Protein AF-A0A285NYA6-F1 (afdb_monomer)

Sequence (88 aa):
MYPGRKGMPNMKIQDYEKALMFTIWGQWDDLLVLMVRTNDDLLSKRIEIFLHAFHYPSKQHAVVSSHEELIQYIDHALGHTSLYALDV

Mean predicted aligned error: 9.17 Å

Organism: NCBI:txid586416

Foldseek 3Di:
DDDDPDDCPPPVLVLLVQCLVCLVVVVLVVLQVSLVVDPDVVLNVLSVQLVCCVVDVPDPCSNVVSSVVNNVVSVVVNVVVVVVVPPD

Structure (mmCIF, N/CA/C/O backbone):
data_AF-A0A285NYA6-F1
#
_entry.id   AF-A0A285NYA6-F1
#
loop_
_atom_site.group_PDB
_atom_site.id
_atom_site.type_symbol
_atom_site.label_atom_id
_atom_site.label_alt_id
_atom_site.label_comp_id
_atom_site.label_asym_id
_atom_site.label_entity_id
_atom_site.label_seq_id
_atom_site.pdbx_PDB_ins_code
_atom_site.Cartn_x
_atom_site.Cartn_y
_atom_site.Cartn_z
_atom_site.occupancy
_atom_site.B_iso_or_equiv
_atom_site.auth_seq_id
_atom_site.auth_comp_id
_atom_site.auth_asym_id
_atom_site.auth_atom_id
_atom_site.pdbx_PDB_model_num
ATOM 1 N N . MET A 1 1 ? -1.103 -8.244 -33.455 1.00 40.97 1 MET A N 1
ATOM 2 C CA . MET A 1 1 ? 0.055 -9.063 -33.037 1.00 40.97 1 MET A CA 1
ATOM 3 C C . MET A 1 1 ? 1.126 -8.098 -32.549 1.00 40.97 1 MET A C 1
ATOM 5 O O . MET A 1 1 ? 1.754 -7.451 -33.372 1.00 40.97 1 MET A O 1
ATOM 9 N N . TYR A 1 2 ? 1.227 -7.876 -31.237 1.00 40.16 2 TYR A N 1
ATOM 10 C CA . TYR A 1 2 ? 2.180 -6.913 -30.673 1.00 40.16 2 TYR A CA 1
ATOM 11 C C . TYR A 1 2 ? 3.506 -7.620 -30.359 1.00 40.16 2 TYR A C 1
ATOM 13 O O . TYR A 1 2 ? 3.476 -8.633 -29.656 1.00 40.16 2 TYR A O 1
ATOM 21 N N . PRO A 1 3 ? 4.651 -7.138 -30.874 1.00 51.22 3 PRO A N 1
ATOM 22 C CA . PRO A 1 3 ? 5.925 -7.805 -30.680 1.00 51.22 3 PRO A CA 1
ATOM 23 C C . PRO A 1 3 ? 6.542 -7.441 -29.320 1.00 51.22 3 PRO A C 1
ATOM 25 O O . PRO A 1 3 ? 6.613 -6.278 -28.941 1.00 51.22 3 PRO A O 1
ATOM 28 N N . GLY A 1 4 ? 7.006 -8.473 -28.613 1.00 45.19 4 GLY A N 1
ATOM 29 C CA . GLY A 1 4 ? 8.209 -8.465 -27.775 1.00 45.19 4 GLY A CA 1
ATOM 30 C C . GLY A 1 4 ? 8.327 -7.424 -26.659 1.00 45.19 4 GLY A C 1
ATOM 31 O O . GLY A 1 4 ? 9.047 -6.440 -26.805 1.00 45.19 4 GLY A O 1
ATOM 32 N N . ARG A 1 5 ? 7.790 -7.728 -25.468 1.00 49.78 5 ARG A N 1
ATOM 33 C CA . ARG A 1 5 ? 8.287 -7.137 -24.211 1.00 49.78 5 ARG A CA 1
ATOM 34 C C . ARG A 1 5 ? 9.609 -7.799 -23.822 1.00 49.78 5 ARG A C 1
ATOM 36 O O . ARG A 1 5 ? 9.657 -8.744 -23.040 1.00 49.78 5 ARG A O 1
ATOM 43 N N . LYS A 1 6 ? 10.685 -7.300 -24.419 1.00 48.34 6 LYS A N 1
ATOM 44 C CA . LYS A 1 6 ? 12.069 -7.544 -24.018 1.00 48.34 6 LYS A CA 1
ATOM 45 C C . LYS A 1 6 ? 12.285 -6.889 -22.644 1.00 48.34 6 LYS A C 1
ATOM 47 O O . LYS A 1 6 ? 12.369 -5.674 -22.590 1.00 48.34 6 LYS A O 1
ATOM 52 N N . GLY A 1 7 ? 12.300 -7.697 -21.576 1.00 47.50 7 GLY A N 1
ATOM 53 C CA . GLY A 1 7 ? 12.759 -7.366 -20.213 1.00 47.50 7 GLY A CA 1
ATOM 54 C C . GLY A 1 7 ? 12.103 -6.150 -19.543 1.00 47.50 7 GLY A C 1
ATOM 55 O O . GLY A 1 7 ? 12.433 -5.019 -19.867 1.00 47.50 7 GLY A O 1
ATOM 56 N N . MET A 1 8 ? 11.228 -6.356 -18.552 1.00 47.84 8 MET A N 1
ATOM 57 C CA . MET A 1 8 ? 10.674 -5.262 -17.734 1.00 47.84 8 MET A CA 1
ATOM 58 C C . MET A 1 8 ? 11.267 -5.250 -16.312 1.00 47.84 8 MET A C 1
ATOM 60 O O . MET A 1 8 ? 10.593 -5.683 -15.380 1.00 47.84 8 MET A O 1
ATOM 64 N N . PRO A 1 9 ? 12.479 -4.702 -16.101 1.00 51.31 9 PRO A N 1
ATOM 65 C CA . PRO A 1 9 ? 12.909 -4.274 -14.769 1.00 51.31 9 PRO A CA 1
ATOM 66 C C . PRO A 1 9 ? 12.086 -3.068 -14.252 1.00 51.31 9 PRO A C 1
ATOM 68 O O . PRO A 1 9 ? 12.079 -2.802 -13.058 1.00 51.31 9 PRO A O 1
ATOM 71 N N . ASN A 1 10 ? 11.304 -2.403 -15.119 1.00 53.16 10 ASN A N 1
ATOM 72 C CA . ASN A 1 10 ? 10.473 -1.232 -14.790 1.00 53.16 10 ASN A CA 1
ATOM 73 C C . ASN A 1 10 ? 9.086 -1.528 -14.188 1.00 53.16 10 ASN A C 1
ATOM 75 O O . ASN A 1 10 ? 8.385 -0.596 -13.804 1.00 53.16 10 ASN A O 1
ATOM 79 N N . MET A 1 11 ? 8.641 -2.789 -14.141 1.00 57.34 11 MET A N 1
ATOM 80 C CA . MET A 1 11 ? 7.256 -3.102 -13.750 1.00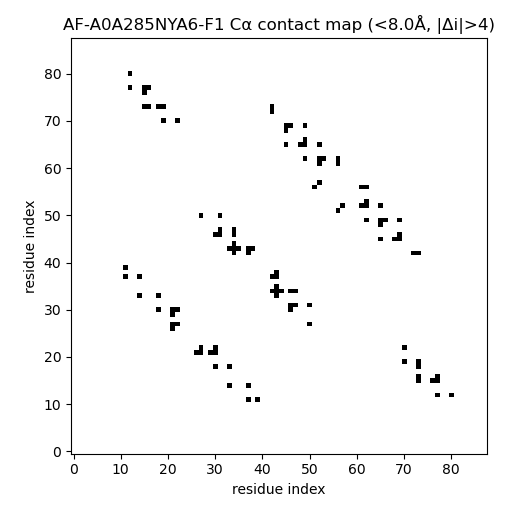 57.34 11 MET A CA 1
ATOM 81 C C . MET A 1 11 ? 7.002 -2.873 -12.251 1.00 57.34 11 MET A C 1
ATOM 83 O O . MET A 1 11 ? 5.942 -2.383 -11.882 1.00 57.34 11 MET A O 1
ATOM 87 N N . LYS A 1 12 ? 8.000 -3.159 -11.402 1.00 65.00 12 LYS A N 1
ATOM 88 C CA . LYS A 1 12 ? 7.892 -2.991 -9.944 1.00 65.00 12 LYS A CA 1
ATOM 89 C C . LYS A 1 12 ? 7.821 -1.524 -9.523 1.00 65.00 12 LYS A C 1
ATOM 91 O O . LYS A 1 12 ? 6.994 -1.167 -8.698 1.00 65.00 12 LYS A O 1
ATOM 96 N N . ILE A 1 13 ? 8.638 -0.671 -10.144 1.00 73.69 13 ILE A N 1
ATOM 97 C CA . ILE A 1 13 ? 8.673 0.774 -9.867 1.00 73.69 13 ILE A CA 1
ATOM 98 C C . ILE A 1 13 ? 7.294 1.387 -10.097 1.00 73.69 13 ILE A C 1
ATOM 100 O O . ILE A 1 13 ? 6.776 2.096 -9.241 1.00 73.69 13 ILE A O 1
ATOM 104 N N . GLN A 1 14 ? 6.671 1.036 -11.223 1.00 83.06 14 GLN A N 1
ATOM 105 C CA . GLN A 1 14 ? 5.367 1.566 -11.591 1.00 83.06 14 GLN A CA 1
ATOM 106 C C . GLN A 1 14 ? 4.260 1.137 -10.612 1.00 83.06 14 GLN A C 1
ATOM 108 O O . GLN A 1 14 ? 3.307 1.887 -10.404 1.00 83.06 14 GLN A O 1
ATOM 113 N N . ASP A 1 15 ? 4.359 -0.055 -10.019 1.00 86.06 15 ASP A N 1
ATOM 114 C CA . ASP A 1 15 ? 3.407 -0.516 -9.005 1.00 86.06 15 ASP A CA 1
ATOM 115 C C . ASP A 1 15 ? 3.584 0.254 -7.688 1.00 86.06 15 ASP A C 1
ATOM 117 O O . ASP A 1 15 ? 2.592 0.680 -7.101 1.00 86.06 15 ASP A O 1
ATOM 121 N N . TYR A 1 16 ? 4.822 0.519 -7.258 1.00 89.19 16 TYR A N 1
ATOM 122 C CA . TYR A 1 16 ? 5.095 1.323 -6.061 1.00 89.19 16 TYR A CA 1
ATOM 123 C C . TYR A 1 16 ? 4.665 2.789 -6.229 1.00 89.19 16 TYR A C 1
ATOM 125 O O . TYR A 1 16 ? 4.019 3.342 -5.340 1.00 89.19 16 TYR A O 1
ATOM 133 N N . GLU A 1 17 ? 4.943 3.410 -7.380 1.00 88.25 17 GLU A N 1
ATOM 134 C CA . GLU A 1 17 ? 4.493 4.778 -7.683 1.00 88.25 17 GLU A CA 1
ATOM 135 C C . GLU A 1 17 ? 2.963 4.884 -7.669 1.00 88.25 17 GLU A C 1
ATOM 137 O O . GLU A 1 17 ? 2.403 5.798 -7.061 1.00 88.25 17 GLU A O 1
ATOM 142 N N . LYS A 1 18 ? 2.266 3.921 -8.287 1.00 90.19 18 LYS A N 1
ATOM 143 C CA . LYS A 1 18 ? 0.798 3.858 -8.255 1.00 90.19 18 LYS A CA 1
ATOM 144 C C . LYS A 1 18 ? 0.269 3.650 -6.843 1.00 90.19 18 LYS A C 1
ATOM 146 O O . LYS A 1 18 ? -0.657 4.351 -6.450 1.00 90.19 18 LYS A O 1
ATOM 151 N N . ALA A 1 19 ? 0.858 2.729 -6.078 1.00 91.25 19 ALA A N 1
ATOM 152 C CA . ALA A 1 19 ? 0.456 2.472 -4.699 1.00 91.25 19 ALA A CA 1
ATOM 153 C C . ALA A 1 19 ? 0.570 3.741 -3.845 1.00 91.25 19 ALA A C 1
ATOM 155 O O . ALA A 1 19 ? -0.354 4.055 -3.094 1.00 91.25 19 ALA A O 1
ATOM 156 N N . LEU A 1 20 ? 1.655 4.509 -4.006 1.00 89.75 20 LEU A N 1
ATOM 157 C CA . LEU A 1 20 ? 1.848 5.777 -3.303 1.00 89.75 20 LEU A CA 1
ATOM 158 C C . LEU A 1 20 ? 0.776 6.804 -3.683 1.00 89.75 20 LEU A C 1
ATOM 160 O O . LEU A 1 20 ? 0.156 7.401 -2.805 1.00 89.75 20 LEU A O 1
ATOM 164 N N . MET A 1 21 ? 0.531 6.987 -4.982 1.00 89.81 21 MET A N 1
ATOM 165 C CA . MET A 1 21 ? -0.468 7.939 -5.484 1.00 89.81 21 MET A CA 1
ATOM 166 C C . MET A 1 21 ? -1.878 7.600 -5.003 1.00 89.81 21 MET A C 1
ATOM 168 O O . MET A 1 21 ? -2.570 8.470 -4.474 1.00 89.81 21 MET A O 1
ATOM 172 N N . PHE A 1 22 ? -2.285 6.334 -5.108 1.00 92.12 22 PHE A N 1
ATOM 173 C CA . PHE A 1 22 ? -3.594 5.883 -4.634 1.00 92.12 22 PHE A CA 1
ATOM 174 C C . PHE A 1 22 ? -3.746 6.055 -3.123 1.00 92.12 22 PHE A C 1
ATOM 176 O O . PHE A 1 22 ? -4.816 6.443 -2.662 1.00 92.12 22 PHE A O 1
ATOM 183 N N . THR A 1 23 ? -2.672 5.840 -2.361 1.00 89.12 23 THR A N 1
ATOM 184 C CA . THR A 1 23 ? -2.674 6.029 -0.906 1.00 89.12 23 THR A CA 1
ATOM 185 C C . THR A 1 23 ? -2.840 7.504 -0.525 1.00 89.12 23 THR A C 1
ATOM 187 O O . THR A 1 23 ? -3.676 7.826 0.314 1.00 89.12 23 THR A O 1
ATOM 190 N N . ILE A 1 24 ? -2.121 8.421 -1.185 1.00 87.50 24 ILE A N 1
ATOM 191 C CA . ILE A 1 24 ? -2.211 9.870 -0.919 1.00 87.50 24 ILE A CA 1
ATOM 192 C C . ILE A 1 24 ? -3.584 10.434 -1.306 1.00 87.50 24 ILE A C 1
ATOM 194 O O . ILE A 1 24 ? -4.126 11.284 -0.600 1.00 87.50 24 ILE A O 1
ATOM 198 N N . TRP A 1 25 ? -4.152 9.982 -2.425 1.00 89.31 25 TRP A N 1
ATOM 199 C CA . TRP A 1 25 ? -5.461 10.445 -2.898 1.00 89.31 25 TRP A CA 1
ATOM 200 C C . TRP A 1 25 ? -6.647 9.715 -2.259 1.00 89.31 25 TRP A C 1
ATOM 202 O O . TRP A 1 25 ? -7.789 10.112 -2.483 1.00 89.31 25 TRP A O 1
ATOM 212 N N . GLY A 1 26 ? -6.403 8.671 -1.464 1.00 88.62 26 GLY A N 1
ATOM 213 C CA . GLY A 1 26 ? -7.452 7.868 -0.835 1.00 88.62 26 GLY A CA 1
ATOM 214 C C . GLY A 1 26 ? -8.263 7.024 -1.823 1.00 88.62 26 GLY A C 1
ATOM 215 O O . GLY A 1 26 ? -9.442 6.758 -1.590 1.00 88.62 26 GLY A O 1
ATOM 216 N N . GLN A 1 27 ? -7.658 6.613 -2.941 1.00 93.44 27 GLN A N 1
ATOM 217 C CA . GLN A 1 27 ? -8.283 5.758 -3.955 1.00 93.44 27 GLN A CA 1
ATOM 218 C C . GLN A 1 27 ? -8.161 4.277 -3.567 1.00 93.44 27 GLN A C 1
ATOM 220 O O . GLN A 1 27 ? -7.386 3.515 -4.147 1.00 93.44 27 GLN A O 1
ATOM 225 N N . TRP A 1 28 ? -8.918 3.863 -2.551 1.00 90.62 28 TRP A N 1
ATOM 226 C CA . TRP A 1 28 ? -8.805 2.523 -1.959 1.00 90.62 28 TRP A CA 1
ATOM 227 C C . TRP A 1 28 ? -9.244 1.389 -2.895 1.00 90.62 28 TRP A C 1
ATOM 229 O O . TRP A 1 28 ? -8.648 0.315 -2.861 1.00 90.62 28 TRP A O 1
ATOM 239 N N . ASP A 1 29 ? -10.222 1.634 -3.771 1.00 91.38 29 ASP A N 1
ATOM 240 C CA . ASP A 1 29 ? -10.662 0.653 -4.772 1.00 91.38 29 ASP A CA 1
ATOM 241 C C . ASP A 1 29 ? -9.567 0.376 -5.816 1.00 91.38 29 ASP A C 1
ATOM 243 O O . ASP A 1 29 ? -9.283 -0.778 -6.144 1.00 91.38 29 ASP A O 1
ATOM 247 N N . ASP A 1 30 ? -8.888 1.422 -6.297 1.00 92.00 30 ASP A N 1
ATOM 248 C CA . ASP A 1 30 ? -7.759 1.284 -7.224 1.00 92.00 30 ASP A CA 1
ATOM 249 C C . ASP A 1 30 ? -6.555 0.613 -6.547 1.00 92.00 30 ASP A C 1
ATOM 251 O O . ASP A 1 30 ? -5.852 -0.194 -7.164 1.00 92.00 30 ASP A O 1
ATOM 255 N N . LEU A 1 31 ? -6.353 0.883 -5.253 1.00 91.69 31 LEU A N 1
ATOM 256 C CA . LEU A 1 31 ? -5.337 0.228 -4.433 1.00 91.69 31 LEU A CA 1
ATOM 257 C C . LEU A 1 31 ? -5.629 -1.275 -4.255 1.00 91.69 31 LEU A C 1
ATOM 259 O O . LEU A 1 31 ? -4.717 -2.095 -4.367 1.00 91.69 31 LEU A O 1
ATOM 263 N N . LEU A 1 32 ? -6.896 -1.658 -4.060 1.00 92.81 32 LEU A N 1
ATOM 264 C CA . LEU A 1 32 ? -7.330 -3.059 -4.026 1.00 92.81 32 LEU A CA 1
ATOM 265 C C . LEU A 1 32 ? -7.083 -3.754 -5.373 1.00 92.81 32 LEU A C 1
ATOM 267 O O . LEU A 1 32 ? -6.551 -4.864 -5.417 1.00 92.81 32 LEU A O 1
ATOM 271 N N . VAL A 1 33 ? -7.416 -3.098 -6.488 1.00 93.25 33 VAL A N 1
ATOM 272 C CA . VAL A 1 33 ? -7.149 -3.632 -7.835 1.00 93.25 33 VAL A CA 1
ATOM 273 C C . VAL A 1 33 ? -5.648 -3.808 -8.074 1.00 93.25 33 VAL A C 1
ATOM 275 O O . VAL A 1 33 ? -5.235 -4.807 -8.669 1.00 93.25 33 VAL A O 1
ATOM 278 N N . LEU A 1 34 ? -4.825 -2.864 -7.613 1.00 91.44 34 LEU A N 1
ATOM 279 C CA . LEU A 1 34 ? -3.367 -2.953 -7.691 1.00 91.44 34 LEU A CA 1
ATOM 280 C C . LEU A 1 34 ? -2.830 -4.143 -6.885 1.00 91.44 34 LEU A C 1
ATOM 282 O O . LEU A 1 34 ? -1.995 -4.886 -7.396 1.00 91.44 34 LEU A O 1
ATOM 286 N N . MET A 1 35 ? -3.351 -4.368 -5.677 1.00 92.00 35 MET A N 1
ATOM 287 C CA . MET A 1 35 ? -2.969 -5.481 -4.800 1.00 92.00 35 MET A CA 1
ATOM 288 C C . MET A 1 35 ? -3.205 -6.861 -5.428 1.00 92.00 35 MET A C 1
ATOM 290 O O . MET A 1 35 ? -2.366 -7.746 -5.275 1.00 92.00 35 MET A O 1
ATOM 294 N N . VAL A 1 36 ? -4.288 -7.030 -6.192 1.00 91.00 36 VAL A N 1
ATOM 295 C CA . VAL A 1 36 ? -4.592 -8.283 -6.913 1.00 91.00 36 VAL A CA 1
ATOM 296 C C . VAL A 1 36 ? -3.727 -8.459 -8.171 1.00 91.00 36 VAL A C 1
ATOM 298 O O . VAL A 1 36 ? -3.565 -9.571 -8.670 1.00 91.00 36 VAL A O 1
ATOM 301 N N . ARG A 1 37 ? -3.195 -7.365 -8.729 1.00 89.19 37 ARG A N 1
ATOM 302 C CA . ARG A 1 37 ? -2.477 -7.361 -10.016 1.00 89.19 37 ARG A CA 1
ATOM 303 C C . ARG A 1 37 ? -0.962 -7.344 -9.901 1.00 89.19 37 ARG A C 1
ATOM 305 O O . ARG A 1 37 ? -0.297 -7.725 -10.865 1.00 89.19 37 ARG A O 1
ATOM 312 N N . THR A 1 38 ? -0.426 -6.842 -8.796 1.00 87.38 38 THR A N 1
ATOM 313 C CA . THR A 1 38 ? 1.018 -6.792 -8.593 1.00 87.38 38 THR A CA 1
ATOM 314 C C . THR A 1 38 ? 1.577 -8.199 -8.381 1.00 87.38 38 THR A C 1
ATOM 316 O O . THR A 1 38 ? 0.939 -9.049 -7.768 1.00 87.38 38 THR A O 1
ATOM 319 N N . ASN A 1 39 ? 2.785 -8.446 -8.890 1.00 85.25 39 ASN A N 1
ATOM 320 C CA . ASN A 1 39 ? 3.517 -9.700 -8.659 1.00 85.25 39 ASN A CA 1
ATOM 321 C C . ASN A 1 39 ? 4.381 -9.643 -7.385 1.00 85.25 39 ASN A C 1
ATOM 323 O O . ASN A 1 39 ? 5.203 -10.530 -7.159 1.00 85.25 39 ASN A O 1
ATOM 327 N N . ASP A 1 40 ? 4.281 -8.564 -6.606 1.00 86.25 40 ASP A N 1
ATOM 328 C CA . ASP A 1 40 ? 4.995 -8.411 -5.345 1.00 86.25 40 ASP A CA 1
ATOM 329 C C . ASP A 1 40 ? 4.098 -8.823 -4.171 1.00 86.25 40 ASP A C 1
ATOM 331 O O . ASP A 1 40 ? 3.234 -8.064 -3.724 1.00 86.25 40 ASP A O 1
ATOM 335 N N . ASP A 1 41 ? 4.330 -10.035 -3.662 1.00 87.69 41 ASP A N 1
ATOM 336 C CA . ASP A 1 41 ? 3.580 -10.602 -2.537 1.00 87.69 41 ASP A CA 1
ATOM 337 C C . ASP A 1 41 ? 3.676 -9.743 -1.265 1.00 87.69 41 ASP A C 1
ATOM 339 O O . ASP A 1 41 ? 2.749 -9.718 -0.453 1.00 87.69 41 ASP A O 1
ATOM 343 N N . LEU A 1 42 ? 4.788 -9.024 -1.066 1.00 89.31 42 LEU A N 1
ATOM 344 C CA . LEU A 1 42 ? 4.993 -8.204 0.125 1.00 89.31 42 LEU A CA 1
ATOM 345 C C . LEU A 1 42 ? 4.226 -6.883 0.023 1.00 89.31 42 LEU A C 1
ATOM 347 O O . LEU A 1 42 ? 3.588 -6.482 1.000 1.00 89.31 42 LEU A O 1
ATOM 351 N N . LEU A 1 43 ? 4.238 -6.239 -1.148 1.00 89.56 43 LEU A N 1
ATOM 352 C CA . LEU A 1 43 ? 3.398 -5.070 -1.421 1.00 89.56 43 LEU A CA 1
ATOM 353 C C . LEU A 1 43 ? 1.915 -5.430 -1.293 1.00 89.56 43 LEU A C 1
ATOM 355 O O . LEU A 1 43 ? 1.177 -4.751 -0.580 1.00 89.56 43 LEU A O 1
ATOM 359 N N . SER A 1 44 ? 1.507 -6.523 -1.941 1.00 92.19 44 SER A N 1
ATOM 360 C CA . SER A 1 44 ? 0.134 -7.033 -1.921 1.00 92.19 44 SER A CA 1
ATOM 361 C C . SER A 1 44 ? -0.360 -7.243 -0.484 1.00 92.19 44 SER A C 1
ATOM 363 O O . SER A 1 44 ? -1.374 -6.672 -0.079 1.00 92.19 44 SER A O 1
ATOM 365 N N . LYS A 1 45 ? 0.431 -7.931 0.348 1.00 92.69 45 LYS A N 1
ATOM 366 C CA . LYS A 1 45 ? 0.096 -8.189 1.755 1.00 92.69 45 LYS A CA 1
ATOM 367 C C . LYS A 1 45 ? 0.018 -6.927 2.617 1.00 92.69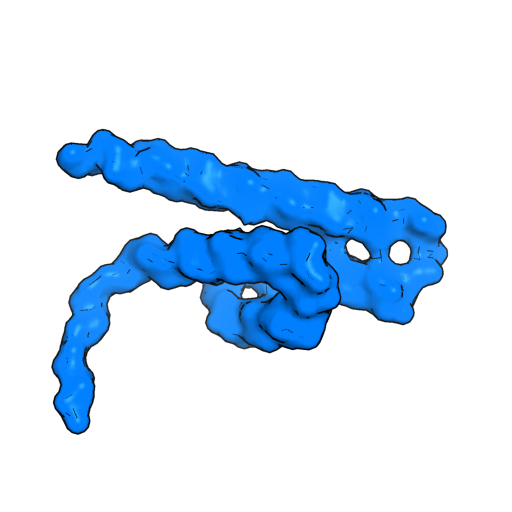 45 LYS A C 1
ATOM 369 O O . LYS A 1 45 ? -0.819 -6.844 3.513 1.00 92.69 45 LYS A O 1
ATOM 374 N N . ARG A 1 46 ? 0.878 -5.930 2.386 1.00 91.50 46 ARG A N 1
ATOM 375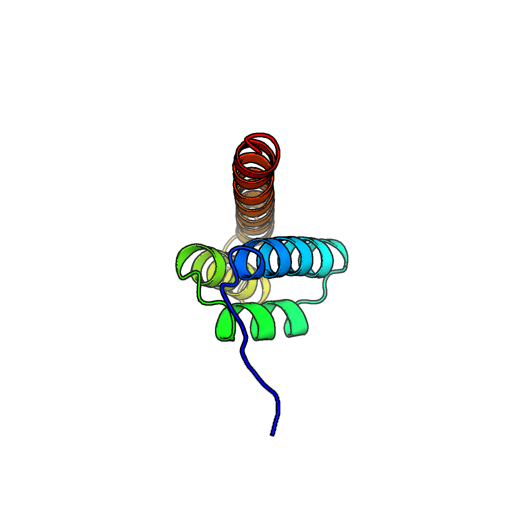 C CA . ARG A 1 46 ? 0.814 -4.656 3.129 1.00 91.50 46 ARG A CA 1
ATOM 376 C C . ARG A 1 46 ? -0.428 -3.847 2.763 1.00 91.50 46 ARG A C 1
ATOM 378 O O . ARG A 1 46 ? -1.069 -3.300 3.658 1.00 91.50 46 ARG A O 1
ATOM 385 N N . ILE A 1 47 ? -0.796 -3.821 1.481 1.00 92.94 47 ILE A N 1
ATOM 386 C CA . ILE A 1 47 ? -2.050 -3.205 1.030 1.00 92.94 47 ILE A CA 1
ATOM 387 C C . ILE A 1 47 ? -3.253 -3.926 1.654 1.00 92.94 47 ILE A C 1
ATOM 389 O O . ILE A 1 47 ? -4.162 -3.267 2.153 1.00 92.94 47 ILE A O 1
ATOM 393 N N . GLU A 1 48 ? -3.247 -5.261 1.682 1.00 92.94 48 GLU A N 1
ATOM 394 C CA . GLU A 1 48 ? -4.299 -6.066 2.315 1.00 92.94 48 GLU A CA 1
ATOM 395 C C . GLU A 1 48 ? -4.499 -5.694 3.791 1.00 92.94 48 GLU A C 1
ATOM 397 O O . GLU A 1 48 ? -5.625 -5.433 4.214 1.00 92.94 48 GLU A O 1
ATOM 402 N N . ILE A 1 49 ? -3.412 -5.617 4.569 1.00 91.38 49 ILE A N 1
ATOM 403 C CA . ILE A 1 49 ? -3.455 -5.252 5.994 1.00 91.38 49 ILE A CA 1
ATOM 404 C C . ILE A 1 49 ? -4.059 -3.858 6.182 1.00 91.38 49 ILE A C 1
ATOM 406 O O . ILE A 1 49 ? -4.910 -3.673 7.056 1.00 91.38 49 ILE A O 1
ATOM 410 N N . PHE A 1 50 ? -3.646 -2.893 5.360 1.00 91.00 50 PHE A N 1
ATOM 411 C CA . PHE A 1 50 ? -4.173 -1.535 5.407 1.00 91.00 50 PHE A CA 1
ATOM 412 C C . PHE A 1 50 ? -5.675 -1.492 5.076 1.00 91.00 50 PHE A C 1
ATOM 414 O O . PHE A 1 50 ? -6.460 -0.949 5.856 1.00 91.00 50 PHE A O 1
ATOM 421 N N . LEU A 1 51 ? -6.103 -2.122 3.976 1.00 91.00 51 LEU A N 1
ATOM 422 C CA . LEU A 1 51 ? -7.514 -2.163 3.575 1.00 91.00 51 LEU A CA 1
ATOM 423 C C . LEU A 1 51 ? -8.377 -2.885 4.614 1.00 91.00 51 LEU A C 1
ATOM 425 O O . LEU A 1 51 ? -9.475 -2.434 4.942 1.00 91.00 51 LEU A O 1
ATOM 429 N N . HIS A 1 52 ? -7.873 -3.979 5.184 1.00 89.81 52 HIS A N 1
ATOM 430 C CA . HIS A 1 52 ? -8.560 -4.700 6.246 1.00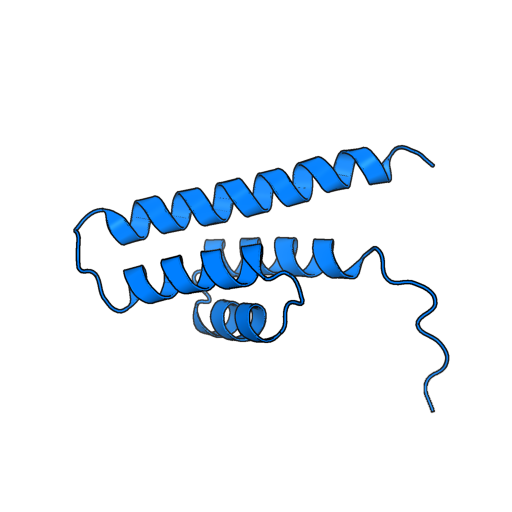 89.81 52 HIS A CA 1
ATOM 431 C C . HIS A 1 52 ? -8.703 -3.841 7.509 1.00 89.81 52 HIS A C 1
ATOM 433 O O . HIS A 1 52 ? -9.780 -3.802 8.101 1.00 89.81 52 HIS A O 1
ATOM 439 N N . ALA A 1 53 ? -7.652 -3.121 7.918 1.00 88.19 53 ALA A N 1
ATOM 440 C CA . ALA A 1 53 ? -7.721 -2.197 9.049 1.00 88.19 53 ALA A CA 1
ATOM 441 C C . ALA A 1 53 ? -8.702 -1.044 8.787 1.00 88.19 53 ALA A C 1
ATOM 443 O O . ALA A 1 53 ? -9.427 -0.651 9.702 1.00 88.19 53 ALA A O 1
ATOM 444 N N . PHE A 1 54 ? -8.741 -0.530 7.554 1.00 86.75 54 PHE A N 1
ATOM 445 C CA . PHE A 1 54 ? -9.642 0.540 7.127 1.00 86.75 54 PHE A CA 1
ATOM 446 C C . PHE A 1 54 ? -11.118 0.114 7.160 1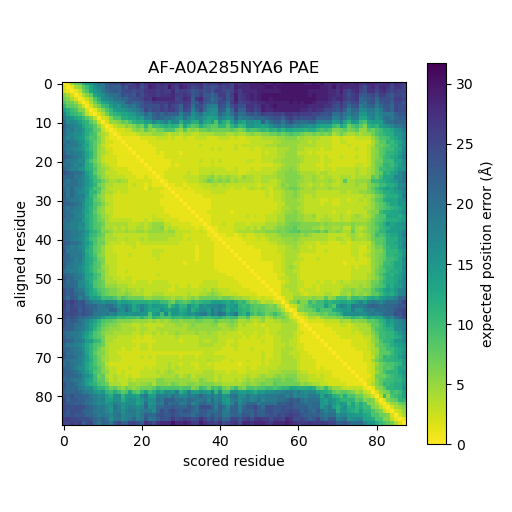.00 86.75 54 PHE A C 1
ATOM 448 O O . PHE A 1 54 ? -11.951 0.833 7.709 1.00 86.75 54 PHE A O 1
ATOM 455 N N . HIS A 1 55 ? -11.450 -1.065 6.623 1.00 85.56 55 HIS A N 1
ATOM 456 C CA . HIS A 1 55 ? -12.827 -1.575 6.592 1.00 85.56 55 HIS A CA 1
ATOM 457 C C . HIS A 1 55 ? -13.300 -2.155 7.928 1.00 85.56 55 HIS A C 1
ATOM 459 O O . HIS A 1 55 ? -14.477 -2.034 8.268 1.00 85.56 55 HIS A O 1
ATOM 465 N N . TYR A 1 56 ? -12.395 -2.763 8.696 1.00 83.44 56 TYR A N 1
ATOM 466 C CA . TYR A 1 56 ? -12.685 -3.369 9.994 1.00 83.44 56 TYR A CA 1
ATOM 467 C C . TYR A 1 56 ? -11.802 -2.744 11.079 1.00 83.44 56 TYR A C 1
ATOM 469 O O . TYR A 1 56 ? -10.863 -3.389 11.568 1.00 83.44 56 TYR A O 1
ATOM 477 N N . PRO A 1 57 ? -12.092 -1.494 11.492 1.00 72.62 57 PRO A N 1
ATOM 478 C CA . PRO A 1 57 ? -11.335 -0.809 12.529 1.00 72.62 57 PRO A CA 1
ATOM 479 C C . PRO A 1 57 ? -11.575 -1.491 13.881 1.00 72.62 57 PRO A C 1
ATOM 481 O O . PRO A 1 57 ? -12.454 -1.137 14.658 1.00 72.62 57 PRO A O 1
ATOM 484 N N . SER A 1 58 ? -10.775 -2.516 14.155 1.00 67.50 58 SER A N 1
ATOM 485 C CA . SER A 1 58 ? -10.805 -3.289 15.399 1.00 67.50 58 SER A CA 1
ATOM 486 C C . SER A 1 58 ? -10.024 -2.606 16.525 1.00 67.50 58 SER A C 1
ATOM 488 O O . SER A 1 58 ? -10.271 -2.872 17.700 1.00 67.50 58 SER A O 1
ATOM 490 N N . LYS A 1 59 ? -9.088 -1.708 16.185 1.00 69.62 59 LYS A N 1
ATOM 491 C CA . LYS A 1 59 ? -8.287 -0.913 17.128 1.00 69.62 59 LYS A CA 1
ATOM 492 C C . LYS A 1 59 ? -8.173 0.526 16.627 1.00 69.62 59 LYS A C 1
ATOM 494 O O . LYS A 1 59 ? -7.870 0.733 15.455 1.00 69.62 59 LYS A O 1
ATOM 499 N N . GLN A 1 60 ? -8.333 1.505 17.525 1.00 64.75 60 GLN A N 1
ATOM 500 C CA . GLN A 1 60 ? -8.332 2.947 17.209 1.00 64.75 60 GLN A CA 1
ATOM 501 C C . GLN A 1 60 ? -7.121 3.427 16.385 1.00 64.75 60 GLN A C 1
ATOM 503 O O . GLN A 1 60 ? -7.256 4.372 15.619 1.00 64.75 60 GLN A O 1
ATOM 508 N N . HIS A 1 61 ? -5.962 2.772 16.508 1.00 76.12 61 HIS A N 1
ATOM 509 C CA . HIS A 1 61 ? -4.718 3.182 15.844 1.00 76.12 61 HIS A CA 1
ATOM 510 C C . HIS A 1 61 ? -4.266 2.255 14.702 1.00 76.12 61 HIS A C 1
ATOM 512 O O . HIS A 1 61 ? -3.245 2.521 14.074 1.00 76.12 61 HIS A O 1
ATOM 518 N N . ALA A 1 62 ? -5.000 1.174 14.407 1.00 82.88 62 ALA A N 1
ATOM 519 C CA . ALA A 1 62 ? -4.560 0.186 13.415 1.00 82.88 62 ALA A CA 1
ATOM 520 C C . ALA A 1 62 ? -4.518 0.750 11.986 1.00 82.88 62 ALA A C 1
ATOM 522 O O . ALA A 1 62 ? -3.606 0.426 11.231 1.00 82.88 62 ALA A O 1
ATOM 523 N N . VAL A 1 63 ? -5.467 1.621 11.629 1.00 85.06 63 VAL A N 1
ATOM 524 C CA . VAL A 1 63 ? -5.516 2.257 10.301 1.00 85.06 63 VAL A CA 1
ATOM 525 C C . VAL A 1 63 ? -4.304 3.161 10.087 1.00 85.06 63 VAL A C 1
ATOM 527 O O . VAL A 1 63 ? -3.634 3.054 9.071 1.00 85.06 63 VAL A O 1
ATOM 530 N N . VAL A 1 64 ? -3.985 4.011 11.067 1.00 86.50 64 VAL A N 1
ATOM 531 C CA . VAL A 1 64 ? -2.861 4.954 10.968 1.00 86.50 64 VAL A CA 1
ATOM 532 C C . VAL A 1 64 ? -1.525 4.210 10.934 1.00 86.50 64 VAL A C 1
ATOM 534 O O . VAL A 1 64 ? -0.709 4.480 10.062 1.00 86.50 64 VAL A O 1
ATOM 537 N N . SER A 1 65 ? -1.336 3.218 11.811 1.00 87.25 65 SER A N 1
ATOM 538 C CA . SER A 1 65 ? -0.105 2.412 11.842 1.00 87.25 65 SER A CA 1
ATOM 539 C C . SER A 1 65 ? 0.112 1.652 10.532 1.00 87.25 65 SER A C 1
ATOM 541 O O . SER A 1 65 ? 1.197 1.694 9.966 1.00 87.25 65 SER A O 1
ATOM 543 N N . SER A 1 66 ? -0.928 0.992 10.008 1.00 87.44 66 SER A N 1
ATOM 544 C CA . SER A 1 66 ? -0.825 0.254 8.739 1.00 87.44 66 SER A CA 1
ATOM 545 C C . SER A 1 66 ? -0.629 1.174 7.532 1.00 87.44 66 SER A C 1
ATOM 547 O O . SER A 1 66 ? 0.076 0.812 6.594 1.00 87.44 66 SER A O 1
ATOM 549 N N . HIS A 1 67 ? -1.198 2.380 7.567 1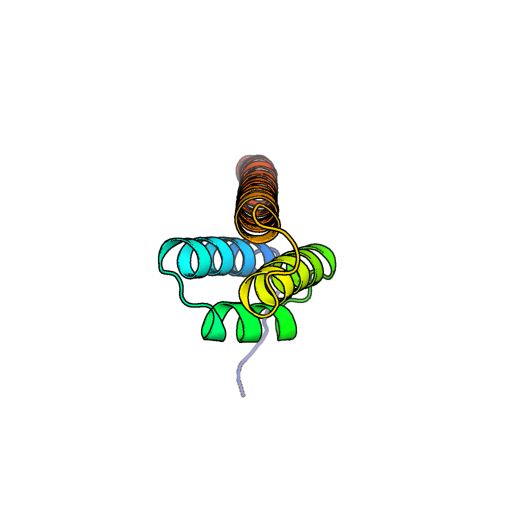.00 88.81 67 HIS A N 1
ATOM 550 C CA . HIS A 1 67 ? -0.979 3.408 6.554 1.00 88.81 67 HIS A CA 1
ATOM 551 C C . HIS A 1 67 ? 0.476 3.901 6.542 1.00 88.81 67 HIS A C 1
ATOM 553 O O . HIS A 1 67 ? 1.106 3.946 5.486 1.00 88.81 67 HIS A O 1
ATOM 559 N N . GLU A 1 68 ? 1.038 4.220 7.711 1.00 89.19 68 GLU A N 1
ATOM 560 C CA . GLU A 1 68 ? 2.444 4.623 7.843 1.00 89.19 68 GLU A CA 1
ATOM 561 C C . GLU A 1 68 ? 3.397 3.502 7.408 1.00 89.19 68 GLU A C 1
ATOM 563 O O . GLU A 1 68 ? 4.331 3.747 6.644 1.00 89.19 68 GLU A O 1
ATOM 568 N N . GLU A 1 69 ? 3.132 2.259 7.816 1.00 90.50 69 GLU A N 1
ATOM 569 C CA . GLU A 1 69 ? 3.919 1.088 7.412 1.00 90.50 69 GLU A CA 1
ATOM 570 C C . GLU A 1 69 ? 3.865 0.815 5.902 1.00 90.50 69 GLU A C 1
ATOM 572 O O . GLU A 1 69 ? 4.850 0.335 5.326 1.00 90.50 69 GLU A O 1
ATOM 577 N N . LEU A 1 70 ? 2.730 1.089 5.249 1.00 91.12 70 LEU A N 1
ATOM 578 C CA . LEU A 1 70 ? 2.586 0.968 3.799 1.00 91.12 70 LEU A CA 1
ATOM 579 C C . LEU A 1 70 ? 3.424 2.033 3.081 1.00 91.12 70 LEU A C 1
ATOM 581 O O . LEU A 1 70 ? 4.202 1.690 2.191 1.00 91.12 70 LEU A O 1
ATOM 585 N N . ILE A 1 71 ? 3.327 3.298 3.502 1.00 88.94 71 ILE A N 1
ATOM 586 C CA . ILE A 1 71 ? 4.094 4.405 2.908 1.00 88.94 71 ILE A CA 1
ATOM 587 C C . ILE A 1 71 ? 5.597 4.188 3.093 1.00 88.94 71 ILE A C 1
ATOM 589 O O . ILE A 1 71 ? 6.343 4.296 2.125 1.00 88.94 71 ILE A O 1
ATOM 593 N N . GLN A 1 72 ? 6.046 3.824 4.297 1.00 88.56 72 GLN A N 1
ATOM 594 C CA . GLN A 1 72 ? 7.463 3.556 4.571 1.00 88.56 72 GLN A CA 1
ATOM 595 C C . GLN A 1 72 ? 8.018 2.425 3.702 1.00 88.56 72 GLN A C 1
ATOM 597 O O . GLN A 1 72 ? 9.156 2.489 3.244 1.00 88.56 72 GLN A O 1
ATOM 602 N N . TYR A 1 73 ? 7.220 1.384 3.460 1.00 89.44 73 TYR A N 1
ATOM 603 C CA . TYR A 1 73 ? 7.633 0.294 2.586 1.00 89.44 73 TYR A CA 1
ATOM 604 C C . TYR A 1 73 ? 7.771 0.732 1.132 1.00 89.44 73 TYR A C 1
ATOM 606 O O . TYR A 1 73 ? 8.759 0.387 0.485 1.00 89.44 73 TYR A O 1
ATOM 614 N N . ILE A 1 74 ? 6.795 1.491 0.634 1.00 88.44 74 ILE A N 1
ATOM 615 C CA . ILE A 1 74 ? 6.815 2.020 -0.729 1.00 88.44 74 ILE A CA 1
ATOM 616 C C . ILE A 1 74 ? 8.017 2.955 -0.915 1.00 88.44 74 ILE A C 1
ATOM 618 O O . ILE A 1 74 ? 8.756 2.801 -1.883 1.00 88.44 74 ILE A O 1
ATOM 622 N N . ASP A 1 75 ? 8.262 3.857 0.035 1.00 85.81 75 ASP A N 1
ATOM 623 C CA . ASP A 1 75 ? 9.402 4.778 0.017 1.00 85.81 75 ASP A CA 1
ATOM 624 C C . ASP A 1 75 ? 10.742 4.028 0.024 1.00 85.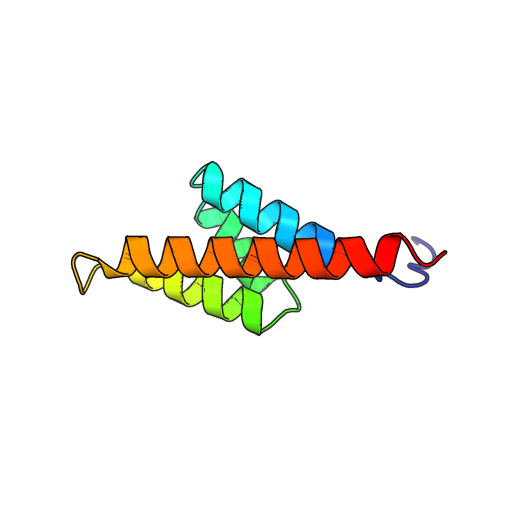81 75 ASP A C 1
ATOM 626 O O . ASP A 1 75 ? 11.602 4.266 -0.824 1.00 85.81 75 ASP A O 1
ATOM 630 N N . HIS A 1 76 ? 10.888 3.022 0.892 1.00 85.56 76 HIS A N 1
ATOM 631 C CA . HIS A 1 76 ? 12.073 2.165 0.925 1.00 85.56 76 HIS A CA 1
ATOM 632 C C . HIS A 1 76 ? 12.278 1.400 -0.395 1.00 85.56 76 HIS A C 1
ATOM 634 O O . HIS A 1 76 ? 13.400 1.305 -0.894 1.00 85.56 76 HIS A O 1
ATOM 640 N N . ALA A 1 77 ? 11.210 0.864 -0.991 1.00 84.12 77 ALA A N 1
ATOM 641 C CA . ALA A 1 77 ? 11.278 0.146 -2.264 1.00 84.12 77 ALA A CA 1
ATOM 642 C C . ALA A 1 77 ? 11.655 1.069 -3.441 1.00 84.12 77 ALA A C 1
ATOM 644 O O . ALA A 1 77 ? 12.453 0.683 -4.305 1.00 84.12 77 ALA A O 1
ATOM 645 N N . LEU A 1 78 ? 11.143 2.303 -3.454 1.00 82.69 78 LEU A N 1
ATOM 646 C CA . LEU A 1 78 ? 11.501 3.334 -4.434 1.00 82.69 78 LEU A CA 1
ATOM 647 C C . LEU A 1 78 ? 12.948 3.819 -4.247 1.00 82.69 78 LEU A C 1
ATOM 649 O O . LEU A 1 78 ? 13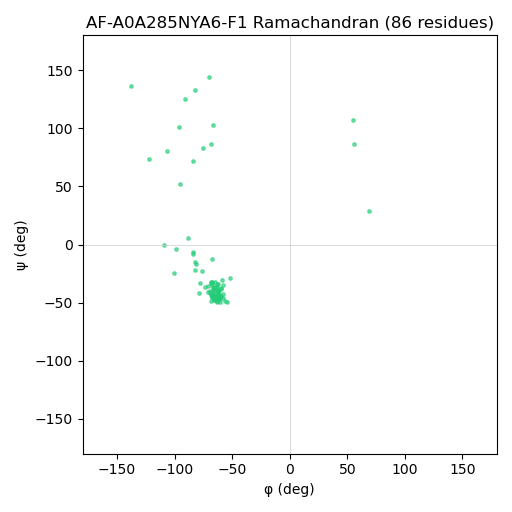.697 3.902 -5.222 1.00 82.69 78 LEU A O 1
ATOM 653 N N . GLY A 1 79 ? 13.377 4.059 -3.005 1.00 72.56 79 GLY A N 1
ATOM 654 C CA . GLY A 1 79 ? 14.739 4.481 -2.662 1.00 72.56 79 GLY A CA 1
ATOM 655 C C . GLY A 1 79 ? 15.800 3.435 -3.012 1.00 72.56 79 GLY A C 1
ATOM 656 O O . GLY A 1 79 ? 16.827 3.770 -3.602 1.00 72.56 79 GLY A O 1
ATOM 657 N N . HIS A 1 80 ? 15.522 2.153 -2.752 1.00 60.50 80 HIS A N 1
ATOM 658 C CA . HIS A 1 80 ? 16.380 1.053 -3.204 1.00 60.50 80 HIS A CA 1
ATOM 659 C C . HIS A 1 80 ? 16.471 0.977 -4.728 1.00 60.50 80 HIS A C 1
ATOM 661 O O . HIS A 1 80 ? 17.523 0.641 -5.260 1.00 60.50 80 HIS A O 1
ATOM 667 N N . THR A 1 81 ? 15.398 1.312 -5.444 1.00 54.66 81 THR A N 1
ATOM 668 C CA . THR A 1 81 ? 15.407 1.275 -6.909 1.00 54.66 81 THR A CA 1
ATOM 669 C C . THR A 1 81 ? 16.204 2.432 -7.522 1.00 54.66 81 THR A C 1
ATOM 671 O O . THR A 1 81 ? 16.920 2.220 -8.500 1.00 54.66 81 THR A O 1
ATOM 674 N N . SER A 1 82 ? 16.159 3.628 -6.924 1.00 53.03 82 SER A N 1
ATOM 675 C CA . SER A 1 82 ? 16.965 4.782 -7.361 1.00 53.03 82 SER A CA 1
ATOM 676 C C . SER A 1 82 ? 18.475 4.484 -7.347 1.00 53.03 82 SER A C 1
ATOM 678 O O . SER A 1 82 ? 19.198 4.898 -8.250 1.00 53.03 82 SER A O 1
ATOM 680 N N . LEU A 1 83 ? 18.944 3.677 -6.386 1.00 49.97 83 LEU A N 1
ATOM 681 C CA . LEU A 1 83 ? 20.350 3.262 -6.290 1.00 49.97 83 LEU A CA 1
ATOM 682 C C . LEU A 1 83 ? 20.788 2.321 -7.425 1.00 49.97 83 LEU A C 1
ATOM 684 O O . LEU A 1 83 ? 21.918 2.426 -7.878 1.00 49.97 83 LEU A O 1
ATOM 688 N N . TYR A 1 84 ? 19.903 1.461 -7.943 1.00 48.88 84 TYR A N 1
ATOM 689 C CA . TYR A 1 84 ? 20.214 0.609 -9.104 1.00 48.88 84 TYR A CA 1
ATOM 690 C C . TYR A 1 84 ? 20.077 1.335 -10.451 1.00 48.88 84 TYR A C 1
ATOM 692 O O . TYR A 1 84 ? 20.580 0.849 -11.461 1.00 48.88 84 TYR A O 1
ATOM 700 N N . ALA A 1 85 ? 19.386 2.479 -10.491 1.00 49.09 85 ALA A N 1
ATOM 701 C CA . ALA A 1 85 ? 19.178 3.255 -11.715 1.00 49.09 85 ALA A CA 1
ATOM 702 C C . ALA A 1 85 ? 20.368 4.167 -12.078 1.00 49.09 85 ALA A C 1
ATOM 704 O O . ALA A 1 85 ? 20.428 4.648 -13.208 1.00 49.09 85 ALA A O 1
ATOM 705 N N . LEU A 1 86 ? 21.297 4.404 -11.144 1.00 50.84 86 LEU A N 1
ATOM 706 C CA . LEU A 1 86 ? 22.486 5.247 -11.339 1.00 50.84 86 LEU A CA 1
ATOM 707 C C . LEU A 1 86 ? 23.771 4.456 -11.656 1.00 50.84 86 LEU A C 1
ATOM 709 O O . LEU A 1 86 ? 24.790 5.075 -11.945 1.00 50.84 86 LEU A O 1
ATOM 713 N N . ASP A 1 87 ? 23.721 3.120 -11.654 1.00 44.78 87 ASP A N 1
ATOM 714 C CA . ASP A 1 87 ? 24.838 2.235 -12.031 1.00 44.78 87 ASP A CA 1
ATOM 715 C C . ASP A 1 87 ? 24.759 1.798 -13.519 1.00 44.78 87 ASP A C 1
ATOM 717 O O . ASP A 1 87 ? 24.799 0.604 -13.834 1.00 44.78 87 ASP A O 1
ATOM 721 N N . VAL A 1 88 ? 24.626 2.756 -14.452 1.00 42.66 88 VAL A N 1
ATOM 722 C CA . VAL A 1 88 ? 24.777 2.545 -15.916 1.00 42.66 88 VAL A CA 1
ATOM 723 C C . VAL A 1 88 ? 25.722 3.572 -16.523 1.00 42.66 88 VAL A C 1
ATOM 725 O O . VAL A 1 88 ? 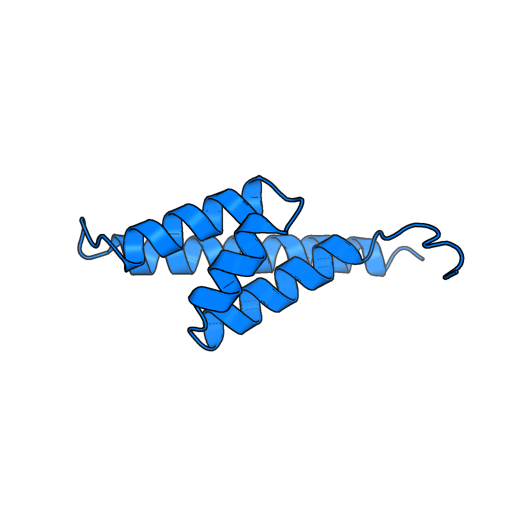25.496 4.782 -16.305 1.00 42.66 88 VAL A O 1
#

pLDDT: mean 78.29, std 16.93, range [40.16, 93.44]

Nearest PDB structures (foldseek):
  4dvy-assembly1_P  TM=7.430E-01  e=6.122E+00  Helicobacter pylori 26695

Secondary structure (DSSP, 8-state):
--------TTHHHHHHHHHHHHHHHT-HHHHHHHHHH-S-HHHHHHHHHHHHHHHS--STTHHHHHHHHHHHHHHHHHHHHHHHHS--

Solvent-accessible surface area (backbone atoms only — not comparable to full-atom values): 5187 Å² total; per-residue (Å²): 139,84,83,77,90,76,77,74,86,63,57,62,58,55,50,41,55,48,48,52,52,26,60,77,71,64,38,60,70,62,42,52,55,47,37,75,68,53,91,45,69,68,61,24,50,41,50,49,53,25,51,47,25,62,76,53,69,84,46,100,57,47,39,61,52,33,47,52,55,39,50,53,48,39,51,51,56,51,54,59,46,56,64,65,70,71,78,119

InterPro domains:
  IPR025431 YhdB-like protein [PF14148] (11-78)

Radius of gyration: 14.79 Å; Cα contacts (8 Å, |Δi|>4): 57; chains: 1; bounding box: 38×21×50 Å